Protein AF-0000000087408380 (afdb_homodimer)

Radius of gyration: 15.08 Å; Cα contacts (8 Å, |Δi|>4): 305; chains: 2; bounding box: 32×42×38 Å

Solvent-accessible surface area (backbone atoms only — not comparable to full-atom values): 7860 Å² total; per-residue (Å²): 123,46,46,67,67,53,33,48,53,54,45,35,63,76,35,58,90,39,37,51,60,46,80,48,95,87,23,39,38,33,38,26,42,74,48,40,46,31,65,56,49,51,52,45,51,51,43,36,41,46,37,56,28,39,66,47,34,39,29,56,37,75,91,74,64,20,35,31,40,33,31,27,56,71,82,131,123,44,46,68,66,52,33,47,54,56,44,35,63,74,36,56,92,40,38,51,62,46,80,48,94,85,22,39,37,35,38,26,43,75,50,42,45,30,68,57,49,49,52,45,52,53,43,35,42,47,37,58,27,38,68,46,34,41,30,54,36,75,90,73,64,20,36,32,41,31,31,26,55,71,83,130

Foldseek 3Di:
DDAQVRLLVVLCVLQVVFWHWDDDPRWIKIWGAPDDDPVSVVVSQVSRVVNQWHWDDWDADVVVRTTMTIIHHDDD/DDAQVRLLVVLCVLQVVFWHWDDDPRWIKIWGAPDDDPVSVVVSQVSRVVNQWHWDDWDADVVVRTTMTIIHHDDD

Structure (mmCIF, N/CA/C/O backbone):
data_AF-0000000087408380-model_v1
#
loop_
_entity.id
_entity.type
_entity.pdbx_description
1 polymer 'Uncharacterized protein'
#
loop_
_atom_site.group_PDB
_atom_site.id
_atom_site.type_symbol
_atom_site.label_atom_id
_atom_site.label_alt_id
_atom_site.label_comp_id
_atom_site.label_asym_id
_atom_site.label_entity_id
_atom_site.label_seq_id
_atom_site.pdbx_PDB_ins_code
_atom_site.Cartn_x
_atom_site.Cartn_y
_atom_site.Cartn_z
_atom_site.occupancy
_atom_site.B_iso_or_equiv
_atom_site.auth_seq_id
_atom_site.auth_comp_id
_atom_site.auth_asym_id
_atom_site.auth_atom_id
_atom_site.pdbx_PDB_model_num
ATOM 1 N N . MET A 1 1 ? 14.219 -18.453 -3.885 1 80.75 1 MET A N 1
ATOM 2 C CA . MET A 1 1 ? 13.18 -17.625 -4.484 1 80.75 1 MET A CA 1
ATOM 3 C C . MET A 1 1 ? 11.82 -18.297 -4.367 1 80.75 1 MET A C 1
ATOM 5 O O . MET A 1 1 ? 11.695 -19.516 -4.539 1 80.75 1 MET A O 1
ATOM 9 N N . TYR A 1 2 ? 10.836 -17.5 -3.74 1 87.19 2 TYR A N 1
ATOM 10 C CA . TYR A 1 2 ? 9.508 -18.078 -3.572 1 87.19 2 TYR A CA 1
ATOM 11 C C . TYR A 1 2 ? 8.844 -18.344 -4.922 1 87.19 2 TYR A C 1
ATOM 13 O O . TYR A 1 2 ? 9.016 -17.547 -5.859 1 87.19 2 TYR A O 1
ATOM 21 N N . SER A 1 3 ? 8.234 -19.453 -4.949 1 93.81 3 SER A N 1
ATOM 22 C CA . SER A 1 3 ? 7.352 -19.641 -6.094 1 93.81 3 SER A CA 1
ATOM 23 C C . SER A 1 3 ? 6.109 -18.766 -5.988 1 93.81 3 SER A C 1
ATOM 25 O O . SER A 1 3 ? 5.805 -18.234 -4.914 1 93.81 3 SER A O 1
ATOM 27 N N . ILE A 1 4 ? 5.41 -18.641 -7.055 1 93.56 4 ILE A N 1
ATOM 28 C CA . ILE A 1 4 ? 4.18 -17.859 -7.051 1 93.56 4 ILE A CA 1
ATOM 29 C C . ILE A 1 4 ? 3.18 -18.484 -6.074 1 93.56 4 ILE A C 1
ATOM 31 O O . ILE A 1 4 ? 2.418 -17.766 -5.422 1 93.56 4 ILE A O 1
ATOM 35 N N . ARG A 1 5 ? 3.188 -19.812 -6.023 1 94.06 5 ARG A N 1
ATOM 36 C CA . ARG A 1 5 ? 2.295 -20.5 -5.094 1 94.06 5 ARG A CA 1
ATOM 37 C C . ARG A 1 5 ? 2.678 -20.2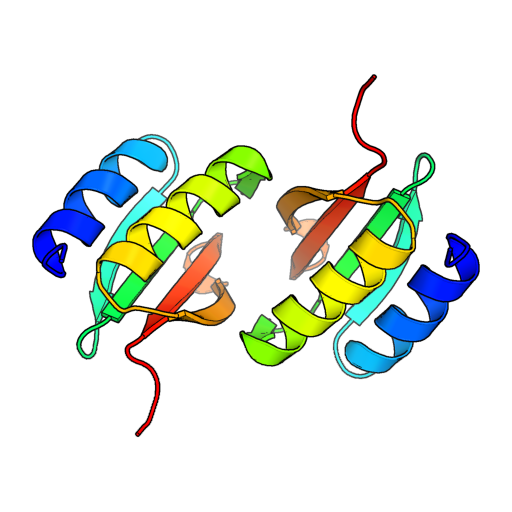03 -3.646 1 94.06 5 ARG A C 1
ATOM 39 O O . ARG A 1 5 ? 1.807 -20.031 -2.793 1 94.06 5 ARG A O 1
ATOM 46 N N . ASP A 1 6 ? 3.92 -20.141 -3.326 1 94.81 6 ASP A N 1
ATOM 47 C CA . ASP A 1 6 ? 4.387 -19.766 -1.999 1 94.81 6 ASP A CA 1
ATOM 48 C C . ASP A 1 6 ? 3.92 -18.344 -1.644 1 94.81 6 ASP A C 1
ATOM 50 O O . ASP A 1 6 ? 3.443 -18.109 -0.532 1 94.81 6 ASP A O 1
ATOM 54 N N . VAL A 1 7 ? 4.137 -17.516 -2.621 1 96.06 7 VAL A N 1
ATOM 55 C CA . VAL A 1 7 ? 3.738 -16.125 -2.432 1 96.06 7 VAL A CA 1
ATOM 56 C C . VAL A 1 7 ? 2.242 -16.047 -2.141 1 96.06 7 VAL A C 1
ATOM 58 O O . VAL A 1 7 ? 1.82 -15.383 -1.193 1 96.06 7 VAL A O 1
ATOM 61 N N . GLN A 1 8 ? 1.425 -16.703 -2.955 1 95.44 8 GLN A N 1
ATOM 62 C CA . GLN A 1 8 ? -0.021 -16.703 -2.758 1 95.44 8 GLN A CA 1
ATOM 63 C C . GLN A 1 8 ? -0.382 -17.234 -1.37 1 95.44 8 GLN A C 1
ATOM 65 O O . GLN A 1 8 ? -1.223 -16.656 -0.681 1 95.44 8 GLN A O 1
ATOM 70 N N . ASP A 1 9 ? 0.27 -18.297 -0.93 1 95.44 9 ASP A N 1
ATOM 71 C CA . ASP A 1 9 ? -0.043 -18.906 0.354 1 95.44 9 ASP A CA 1
ATOM 72 C C . ASP A 1 9 ? 0.282 -17.969 1.512 1 95.44 9 ASP A C 1
ATOM 74 O O . ASP A 1 9 ? -0.522 -17.812 2.432 1 95.44 9 ASP A O 1
ATOM 78 N N . ILE A 1 10 ? 1.372 -17.375 1.5 1 96.44 10 ILE A N 1
ATOM 79 C CA . ILE A 1 10 ? 1.81 -16.5 2.58 1 96.44 10 ILE A CA 1
ATOM 80 C C . ILE A 1 10 ? 0.9 -15.266 2.648 1 96.44 10 ILE A C 1
ATOM 82 O O . ILE A 1 10 ? 0.46 -14.875 3.73 1 96.44 10 ILE A O 1
ATOM 86 N N . ILE A 1 11 ? 0.614 -14.703 1.451 1 96.81 11 ILE A N 1
ATOM 87 C CA . ILE A 1 11 ? -0.202 -13.492 1.432 1 96.81 11 ILE A CA 1
ATOM 88 C C . ILE A 1 11 ? -1.633 -13.828 1.845 1 96.81 11 ILE A C 1
ATOM 90 O O . ILE A 1 11 ? -2.293 -13.031 2.52 1 96.81 11 ILE A O 1
ATOM 94 N N . THR A 1 12 ? -2.111 -14.977 1.438 1 95.19 12 THR A N 1
ATOM 95 C CA . THR A 1 12 ? -3.426 -15.422 1.886 1 95.19 12 THR A CA 1
ATOM 96 C C . THR A 1 12 ? -3.502 -15.438 3.41 1 95.19 12 THR A C 1
ATOM 98 O O . THR A 1 12 ? -4.52 -15.055 3.99 1 95.19 12 THR A O 1
ATOM 101 N N . HIS A 1 13 ? -2.426 -15.812 4.035 1 95.31 13 HIS A N 1
ATOM 102 C CA . HIS A 1 13 ? -2.408 -15.836 5.496 1 95.31 13 HIS A CA 1
ATOM 103 C C . HIS A 1 13 ? -2.445 -14.422 6.07 1 95.31 13 HIS A C 1
ATOM 105 O O . HIS A 1 13 ? -3.098 -14.18 7.086 1 95.31 13 HIS A O 1
ATOM 111 N N . ILE A 1 14 ? -1.831 -13.508 5.484 1 93.81 14 ILE A N 1
ATOM 112 C CA . ILE A 1 14 ? -1.756 -12.133 5.957 1 93.81 14 ILE A CA 1
ATOM 113 C C . ILE A 1 14 ? -3.135 -11.477 5.871 1 93.81 14 ILE A C 1
ATOM 115 O O . ILE A 1 14 ? -3.529 -10.727 6.766 1 93.81 1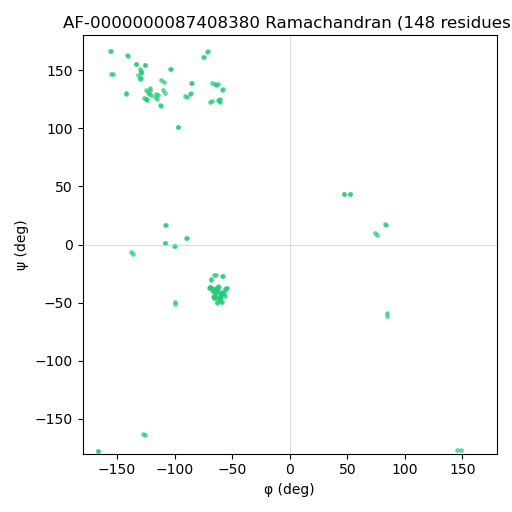4 ILE A O 1
ATOM 119 N N . VAL A 1 15 ? -3.902 -11.797 4.762 1 93.44 15 VAL A N 1
ATOM 120 C CA . VAL A 1 15 ? -5.152 -11.086 4.52 1 93.44 15 VAL A CA 1
ATOM 121 C C . VAL A 1 15 ? -6.336 -12 4.805 1 93.44 15 VAL A C 1
ATOM 123 O O . VAL A 1 15 ? -7.438 -11.781 4.297 1 93.44 15 VAL A O 1
ATOM 126 N N . SER A 1 16 ? -6.199 -13.094 5.492 1 86.94 16 SER A N 1
ATOM 127 C CA . SER A 1 16 ? -7.129 -14.211 5.617 1 86.94 16 SER A CA 1
ATOM 128 C C . SER A 1 16 ? -8.477 -13.758 6.164 1 86.94 16 SER A C 1
ATOM 130 O O . SER A 1 16 ? -9.516 -14.297 5.793 1 86.94 16 SER A O 1
ATOM 132 N N . THR A 1 17 ? -8.586 -12.742 6.898 1 86.5 17 THR A N 1
ATOM 133 C 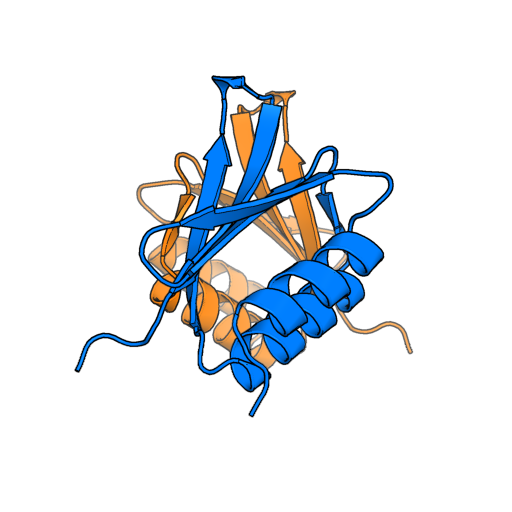CA . THR A 1 17 ? -9.867 -12.352 7.473 1 86.5 17 THR A CA 1
ATOM 134 C C . THR A 1 17 ? -10.492 -11.219 6.668 1 86.5 17 THR A C 1
ATOM 136 O O . THR A 1 17 ? -11.656 -10.867 6.883 1 86.5 17 THR A O 1
ATOM 139 N N . LYS A 1 18 ? -9.805 -10.812 5.684 1 88.06 18 LYS A N 1
ATOM 140 C CA . LYS A 1 18 ? -10.305 -9.57 5.098 1 88.06 18 LYS A CA 1
ATOM 141 C C . LYS A 1 18 ? -10.297 -9.641 3.574 1 88.06 18 LYS A C 1
ATOM 143 O O . LYS A 1 18 ? -10.75 -8.711 2.902 1 88.06 18 LYS A O 1
ATOM 148 N N . GLY A 1 19 ? -9.688 -10.734 3.049 1 89.94 19 GLY A N 1
ATOM 149 C CA . GLY A 1 19 ? -9.57 -10.68 1.601 1 89.94 19 GLY A CA 1
ATOM 150 C C . GLY A 1 19 ? -9.195 -12.016 0.982 1 89.94 19 GLY A C 1
ATOM 151 O O . GLY A 1 19 ? -9.273 -13.055 1.642 1 89.94 19 GLY A O 1
ATOM 152 N N . HIS A 1 20 ? -9.039 -11.977 -0.254 1 92.31 20 HIS A N 1
ATOM 153 C CA . HIS A 1 20 ? -8.609 -13.156 -1.005 1 92.31 20 HIS A CA 1
ATOM 154 C C . HIS A 1 20 ? -7.488 -12.812 -1.979 1 92.31 20 HIS A C 1
ATOM 156 O O . HIS A 1 20 ? -7.285 -11.641 -2.309 1 92.31 20 HIS A O 1
ATOM 162 N N . VAL A 1 21 ? -6.75 -13.844 -2.277 1 95.44 21 VAL A N 1
ATOM 163 C CA . VAL A 1 21 ? -5.613 -13.727 -3.186 1 95.44 21 VAL A CA 1
ATOM 164 C C . VAL A 1 21 ? -5.805 -14.672 -4.375 1 95.44 21 VAL A C 1
ATOM 166 O O . VAL A 1 21 ? -6.262 -15.805 -4.207 1 95.44 21 VAL A O 1
ATOM 169 N N . GLY A 1 22 ? -5.586 -14.188 -5.57 1 93.56 22 GLY A N 1
ATOM 170 C CA . GLY A 1 22 ? -5.617 -15.023 -6.762 1 93.56 22 GLY A CA 1
ATOM 171 C C . GLY A 1 22 ? -4.383 -14.867 -7.633 1 93.56 22 GLY A C 1
ATOM 172 O O . GLY A 1 22 ? -3.723 -13.828 -7.598 1 93.56 22 GLY A O 1
ATOM 173 N N . VAL A 1 23 ? -3.994 -15.898 -8.328 1 93.31 23 VAL A N 1
ATOM 174 C CA . VAL A 1 23 ? -2.922 -15.828 -9.312 1 93.31 23 VAL A CA 1
ATOM 175 C C . VAL A 1 23 ? -3.484 -15.375 -10.664 1 93.31 23 VAL A C 1
ATOM 177 O O . VAL A 1 23 ? -4.52 -15.875 -11.109 1 93.31 23 VAL A O 1
ATOM 180 N N . ARG A 1 24 ? -2.793 -14.352 -11.227 1 87.25 24 ARG A N 1
ATOM 181 C CA . ARG A 1 24 ? -3.215 -13.82 -12.516 1 87.25 24 ARG A CA 1
ATOM 182 C C . ARG A 1 24 ? -2.01 -13.445 -13.375 1 87.25 24 ARG A C 1
ATOM 184 O O . ARG A 1 24 ? -1.168 -12.648 -12.953 1 87.25 24 ARG A O 1
ATOM 191 N N . ASP A 1 25 ? -1.994 -13.922 -14.625 1 87.38 25 ASP A N 1
ATOM 192 C CA . ASP A 1 25 ? -0.987 -13.562 -15.617 1 87.38 25 ASP A CA 1
ATOM 193 C C . ASP A 1 25 ? 0.42 -13.656 -15.031 1 87.38 25 ASP A C 1
ATOM 195 O O . ASP A 1 25 ? 1.226 -12.734 -15.188 1 87.38 25 ASP A O 1
ATOM 199 N N . GLY A 1 26 ? 0.74 -14.75 -14.242 1 86.69 26 GLY A N 1
ATOM 200 C CA . GLY A 1 26 ? 2.066 -14.945 -13.68 1 86.69 26 GLY A CA 1
ATOM 201 C C . GLY A 1 26 ? 2.361 -14.023 -12.516 1 86.69 26 GLY A C 1
ATOM 202 O O . GLY A 1 26 ? 3.514 -13.898 -12.094 1 86.69 26 GLY A O 1
ATOM 203 N N . GLY A 1 27 ? 1.362 -13.344 -12.055 1 94.44 27 GLY A N 1
ATOM 204 C CA . GLY A 1 27 ? 1.437 -12.508 -10.867 1 94.44 27 GLY A CA 1
ATOM 205 C C . GLY A 1 27 ? 0.356 -12.82 -9.852 1 94.44 27 GLY A C 1
ATOM 206 O O . GLY A 1 27 ? -0.13 -13.953 -9.781 1 94.44 27 GLY A O 1
ATOM 207 N N . ILE A 1 28 ? 0.17 -11.875 -8.945 1 96.38 28 ILE A N 1
ATOM 208 C CA . ILE A 1 28 ? -0.881 -12.07 -7.953 1 96.38 28 ILE A CA 1
ATOM 209 C C . ILE A 1 28 ? -1.738 -10.812 -7.855 1 96.38 28 ILE A C 1
ATOM 211 O O . ILE A 1 28 ? -1.254 -9.703 -8.094 1 96.38 28 ILE A O 1
ATOM 215 N N . GLU A 1 29 ? -2.977 -11.086 -7.613 1 95.88 29 GLU A N 1
ATOM 216 C CA . GLU A 1 29 ? -3.912 -10.008 -7.309 1 95.88 29 GLU A CA 1
ATOM 217 C C . GLU A 1 29 ? -4.621 -10.25 -5.98 1 95.88 29 GLU A C 1
ATOM 219 O O . GLU A 1 29 ? -5.07 -11.367 -5.707 1 95.88 29 GLU A O 1
ATOM 224 N N . ILE A 1 30 ? -4.672 -9.219 -5.148 1 95.88 30 ILE A N 1
ATOM 225 C CA . ILE A 1 30 ? -5.234 -9.297 -3.803 1 95.88 30 ILE A CA 1
ATOM 226 C C . ILE A 1 30 ? -6.457 -8.383 -3.701 1 95.88 30 ILE A C 1
ATOM 228 O O . ILE A 1 30 ? -6.418 -7.23 -4.129 1 95.88 30 ILE A O 1
ATOM 232 N N . HIS A 1 31 ? -7.516 -8.883 -3.236 1 93.94 31 HIS A N 1
ATOM 233 C CA . HIS A 1 31 ? -8.703 -8.102 -2.912 1 93.94 31 HIS A CA 1
ATOM 234 C C . HIS A 1 31 ? -8.953 -8.078 -1.408 1 93.94 31 HIS A C 1
ATOM 236 O O . HIS A 1 31 ? -9.062 -9.133 -0.774 1 93.94 31 HIS A O 1
ATOM 242 N N . ILE A 1 32 ? -8.945 -6.848 -0.912 1 94.12 32 ILE A N 1
ATOM 243 C CA . ILE A 1 32 ? -9.047 -6.672 0.532 1 94.12 32 ILE A CA 1
ATOM 244 C C . ILE A 1 32 ? -10.258 -5.801 0.861 1 94.12 32 ILE A C 1
ATOM 246 O O . ILE A 1 32 ? -10.406 -4.707 0.315 1 94.12 32 ILE A O 1
ATOM 250 N N . HIS A 1 33 ? -11.078 -6.344 1.805 1 88.38 33 HIS A N 1
ATOM 251 C CA . HIS A 1 33 ? -12.164 -5.523 2.328 1 88.38 33 HIS A CA 1
ATOM 252 C C . HIS A 1 33 ? -11.688 -4.648 3.48 1 88.38 33 HIS A C 1
ATOM 254 O O . HIS A 1 33 ? -10.898 -5.09 4.316 1 88.38 33 HIS A O 1
ATOM 260 N N . GLY A 1 34 ? -12.133 -3.359 3.539 1 82.5 34 GLY A N 1
ATOM 261 C CA . GLY A 1 34 ? -11.789 -2.443 4.613 1 82.5 34 GLY A CA 1
ATOM 262 C C . GLY A 1 34 ? -10.461 -1.74 4.395 1 82.5 34 GLY A C 1
ATOM 263 O O . GLY A 1 34 ? -10.398 -0.509 4.391 1 82.5 34 GLY A O 1
ATOM 264 N N . GLY A 1 35 ? -9.305 -2.477 4.25 1 91.19 35 GLY A N 1
ATOM 265 C CA . GLY A 1 35 ? -8.008 -1.853 4.043 1 91.19 35 GLY A CA 1
ATOM 266 C C . GLY A 1 35 ? -6.871 -2.609 4.703 1 91.19 35 GLY A C 1
ATOM 267 O O . GLY A 1 35 ? -7.055 -3.736 5.168 1 91.19 35 GLY A O 1
ATOM 268 N N . LEU A 1 36 ? -5.695 -2.035 4.582 1 94.06 36 LEU A N 1
ATOM 269 C CA . LEU A 1 36 ? -4.465 -2.594 5.133 1 94.06 36 LEU A CA 1
ATOM 270 C C . LEU A 1 36 ? -3.717 -1.554 5.961 1 94.06 36 LEU A C 1
ATOM 272 O O . LEU A 1 36 ? -3.684 -0.375 5.602 1 94.06 36 LEU A O 1
ATOM 276 N N . SER A 1 37 ? -3.119 -2.088 7.047 1 94.38 37 SER A N 1
ATOM 277 C CA . SER A 1 37 ? -2.15 -1.241 7.734 1 94.38 37 SER A CA 1
ATOM 278 C C . SER A 1 37 ? -0.85 -1.134 6.945 1 94.38 37 SER A C 1
ATOM 280 O O . SER A 1 37 ? -0.578 -1.961 6.074 1 94.38 37 SER A O 1
ATOM 282 N N . GLY A 1 38 ? -0.07 -0.114 7.277 1 94.81 38 GLY A N 1
ATOM 283 C CA . GLY A 1 38 ? 1.237 0.014 6.652 1 94.81 38 GLY A CA 1
ATOM 284 C C . GLY A 1 38 ? 2.109 -1.213 6.84 1 94.81 38 GLY A C 1
ATOM 285 O O . GLY A 1 38 ? 2.82 -1.62 5.918 1 94.81 38 GLY A O 1
ATOM 286 N N . GLN A 1 39 ? 2.031 -1.784 8 1 94.25 39 GLN A N 1
ATOM 287 C CA . GLN A 1 39 ? 2.832 -2.969 8.289 1 94.25 39 GLN A CA 1
ATOM 288 C C . GLN A 1 39 ? 2.383 -4.156 7.445 1 94.25 39 GLN A C 1
ATOM 290 O O . GLN A 1 39 ? 3.213 -4.883 6.895 1 94.25 39 GLN A O 1
ATOM 295 N N . GLU A 1 40 ? 1.13 -4.332 7.387 1 94.81 40 GLU A N 1
ATOM 296 C CA . GLU A 1 40 ? 0.614 -5.418 6.559 1 94.81 40 GLU A CA 1
ATOM 297 C C . GLU A 1 40 ? 1.028 -5.246 5.102 1 94.81 40 GLU A C 1
ATOM 299 O O . GLU A 1 40 ? 1.437 -6.211 4.449 1 94.81 40 GLU A O 1
ATOM 304 N N . PHE A 1 41 ? 0.95 -4.062 4.605 1 96.38 41 PHE A N 1
ATOM 305 C CA . PHE A 1 41 ? 1.31 -3.783 3.223 1 96.38 41 PHE A CA 1
ATOM 306 C C . PHE A 1 41 ? 2.783 -4.082 2.975 1 96.38 41 PHE A C 1
ATOM 308 O O . PHE A 1 41 ? 3.141 -4.652 1.942 1 96.38 41 PHE A O 1
ATOM 315 N N . ARG A 1 42 ? 3.607 -3.752 3.881 1 96.38 42 ARG A N 1
ATOM 316 C CA . ARG A 1 42 ? 5.039 -3.99 3.734 1 96.38 42 ARG A CA 1
ATOM 317 C C . ARG A 1 42 ? 5.348 -5.484 3.721 1 96.38 42 ARG A C 1
ATOM 319 O O . ARG A 1 42 ? 6.199 -5.941 2.953 1 96.38 42 ARG A O 1
ATOM 326 N N . GLU A 1 43 ? 4.668 -6.18 4.551 1 96.56 43 GLU A N 1
ATOM 327 C CA . GLU A 1 43 ? 4.867 -7.625 4.57 1 96.56 43 GLU A CA 1
ATOM 328 C C . GLU A 1 43 ? 4.441 -8.258 3.25 1 96.56 43 GLU A C 1
ATOM 330 O O . GLU A 1 43 ? 5.125 -9.148 2.732 1 96.56 43 GLU A O 1
ATOM 335 N N . ILE A 1 44 ? 3.311 -7.746 2.781 1 97.25 44 ILE A N 1
ATOM 336 C CA . ILE A 1 44 ? 2.803 -8.25 1.512 1 97.25 44 ILE A CA 1
ATOM 337 C C . ILE A 1 44 ? 3.797 -7.938 0.396 1 97.25 44 ILE A C 1
ATOM 339 O O . ILE A 1 44 ? 4.145 -8.812 -0.4 1 97.25 44 ILE A O 1
ATOM 343 N N . GLU A 1 45 ? 4.211 -6.719 0.331 1 97.06 45 GLU A N 1
ATOM 344 C CA . GLU A 1 45 ? 5.145 -6.301 -0.714 1 97.06 45 GLU A CA 1
ATOM 345 C C . GLU A 1 45 ? 6.445 -7.094 -0.642 1 97.06 45 GLU A C 1
ATOM 347 O O . GLU A 1 45 ? 6.984 -7.508 -1.671 1 97.06 45 GLU A O 1
ATOM 352 N N . ASN A 1 46 ? 6.93 -7.289 0.533 1 96.88 46 ASN A N 1
ATOM 353 C CA . ASN A 1 46 ? 8.148 -8.062 0.724 1 96.88 46 ASN A CA 1
ATOM 354 C C . ASN A 1 46 ? 7.988 -9.5 0.248 1 96.88 46 ASN A C 1
ATOM 356 O O . ASN A 1 46 ? 8.898 -10.07 -0.353 1 96.88 46 ASN A O 1
ATOM 360 N N . THR A 1 47 ? 6.895 -10.047 0.64 1 97.5 47 THR A N 1
ATOM 361 C CA . THR A 1 47 ? 6.625 -11.414 0.213 1 97.5 47 THR A CA 1
ATOM 362 C C . THR A 1 47 ? 6.566 -11.5 -1.31 1 97.5 47 THR A C 1
ATOM 364 O O . THR A 1 47 ? 7.137 -12.422 -1.904 1 97.5 47 THR A O 1
ATOM 367 N N . ALA A 1 48 ? 5.84 -10.539 -1.971 1 97.38 48 ALA A N 1
ATOM 368 C CA . ALA A 1 48 ? 5.762 -10.508 -3.43 1 97.38 48 ALA A CA 1
ATOM 369 C C . ALA A 1 48 ? 7.148 -10.391 -4.051 1 97.38 48 ALA A C 1
ATOM 371 O O . ALA A 1 48 ? 7.461 -11.078 -5.027 1 97.38 48 ALA A O 1
ATOM 372 N N . TRP A 1 49 ? 7.957 -9.578 -3.475 1 96.25 49 TRP A N 1
ATOM 373 C CA . TRP A 1 49 ? 9.305 -9.336 -3.98 1 96.25 49 TRP A CA 1
ATOM 374 C C . TRP A 1 49 ? 10.148 -10.609 -3.908 1 96.25 49 TRP A C 1
ATOM 376 O O . TRP A 1 49 ? 10.953 -10.883 -4.805 1 96.25 49 TRP A O 1
ATOM 386 N N . LYS A 1 50 ? 9.977 -11.352 -2.924 1 96.69 50 LYS A N 1
ATOM 387 C CA . LYS A 1 50 ? 10.703 -12.609 -2.77 1 96.69 50 LYS A CA 1
ATOM 388 C C . LYS A 1 50 ? 10.312 -13.602 -3.859 1 96.69 50 LYS A C 1
ATOM 390 O O . LYS A 1 50 ? 11.062 -14.547 -4.141 1 96.69 50 LYS A O 1
ATOM 395 N N . GLY A 1 51 ? 9.109 -13.422 -4.344 1 95.81 51 GLY A N 1
ATOM 396 C CA . GLY A 1 51 ? 8.688 -14.258 -5.461 1 95.81 51 GLY A CA 1
ATOM 397 C C . GLY A 1 51 ? 9.031 -13.656 -6.809 1 95.81 51 GLY A C 1
ATOM 398 O O . GLY A 1 51 ? 8.617 -14.172 -7.848 1 95.81 51 GLY A O 1
ATOM 399 N N . GLY A 1 52 ? 9.766 -12.523 -6.797 1 95.12 52 GLY A N 1
ATOM 400 C CA . GLY A 1 52 ? 10.18 -11.867 -8.023 1 95.12 52 GLY A CA 1
ATOM 401 C C . GLY A 1 52 ? 9.109 -10.961 -8.609 1 95.12 52 GLY A C 1
ATOM 402 O O . GLY A 1 52 ? 9.125 -10.656 -9.805 1 95.12 52 GLY A O 1
ATOM 403 N N . LEU A 1 53 ? 8.133 -10.594 -7.812 1 96.69 53 LEU A N 1
ATOM 404 C CA . LEU A 1 53 ? 7.043 -9.742 -8.281 1 96.69 53 LEU A CA 1
ATOM 405 C C . LEU A 1 53 ? 7.211 -8.312 -7.773 1 96.69 53 LEU A C 1
ATOM 407 O O . LEU A 1 53 ? 7.805 -8.094 -6.715 1 96.69 53 LEU A O 1
ATOM 411 N N . VAL A 1 54 ? 6.668 -7.379 -8.609 1 96.69 54 VAL A N 1
ATOM 412 C CA . VAL A 1 54 ? 6.688 -5.973 -8.227 1 96.69 54 VAL A CA 1
ATOM 413 C C . VAL A 1 54 ? 5.273 -5.398 -8.281 1 96.69 54 VAL A C 1
ATOM 415 O O . VAL A 1 54 ? 4.422 -5.914 -9.008 1 96.69 54 VAL A O 1
ATOM 418 N N . LEU A 1 55 ? 5.07 -4.395 -7.512 1 97.12 55 LEU A N 1
ATOM 419 C CA . LEU A 1 55 ? 3.771 -3.732 -7.508 1 97.12 55 LEU A CA 1
ATOM 420 C C . LEU A 1 55 ? 3.447 -3.162 -8.883 1 97.12 55 LEU A C 1
ATOM 422 O O . LEU A 1 55 ? 4.227 -2.383 -9.438 1 97.12 55 LEU A O 1
ATOM 426 N N . ASP A 1 56 ? 2.34 -3.576 -9.43 1 96.56 56 ASP A N 1
ATOM 427 C CA . ASP A 1 56 ? 1.894 -3.102 -10.734 1 96.56 56 ASP A CA 1
ATOM 428 C C . ASP A 1 56 ? 0.836 -2.008 -10.594 1 96.56 56 ASP A C 1
ATOM 430 O O . ASP A 1 56 ? 0.947 -0.945 -11.203 1 96.56 56 ASP A O 1
ATOM 434 N N . ARG A 1 57 ? -0.128 -2.379 -9.758 1 95.12 57 ARG A N 1
ATOM 435 C CA . ARG A 1 57 ? -1.239 -1.44 -9.633 1 95.12 57 ARG A CA 1
ATOM 436 C C . ARG A 1 57 ? -1.939 -1.6 -8.289 1 95.12 57 ARG A C 1
ATOM 438 O O . ARG A 1 57 ? -2.029 -2.709 -7.754 1 95.12 57 ARG A O 1
ATOM 445 N N . ILE A 1 58 ? -2.439 -0.514 -7.766 1 95.31 58 ILE A N 1
ATOM 446 C CA . ILE A 1 58 ? -3.369 -0.463 -6.641 1 95.31 58 ILE A CA 1
ATOM 447 C C . ILE A 1 58 ? -4.621 0.311 -7.043 1 95.31 58 ILE A C 1
ATOM 449 O O . I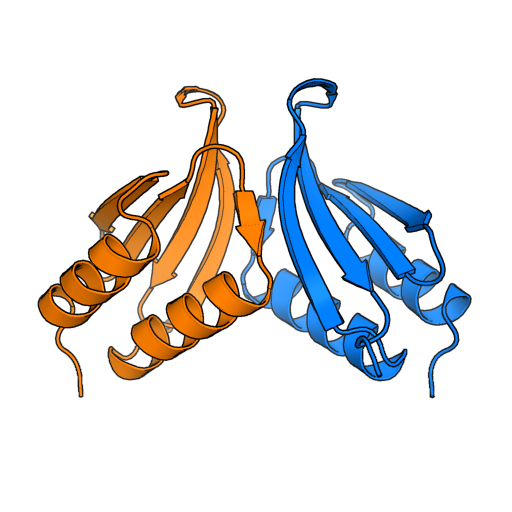LE A 1 58 ? -4.531 1.423 -7.566 1 95.31 58 ILE A O 1
ATOM 453 N N . TYR A 1 59 ? -5.754 -0.337 -6.867 1 89.44 59 TYR A N 1
ATOM 454 C CA . TYR A 1 59 ? -6.961 0.354 -7.312 1 89.44 59 TYR A CA 1
ATOM 455 C C . TYR A 1 59 ? -8.188 -0.145 -6.555 1 89.44 59 TYR A C 1
ATOM 457 O O . TYR A 1 59 ? -8.094 -1.1 -5.777 1 89.44 59 TYR A O 1
ATOM 465 N N . TYR A 1 60 ? -9.242 0.579 -6.676 1 83.75 60 TYR A N 1
ATOM 466 C CA . TYR A 1 60 ? -10.523 0.154 -6.129 1 83.75 60 TYR A CA 1
ATOM 467 C C . TYR A 1 60 ? -11.32 -0.641 -7.156 1 83.75 60 TYR A C 1
ATOM 469 O O . TYR A 1 60 ? -11.484 -0.201 -8.297 1 83.75 60 TYR A O 1
ATOM 477 N N . HIS A 1 61 ? -11.68 -1.792 -6.59 1 81.5 61 HIS A N 1
ATOM 478 C CA . H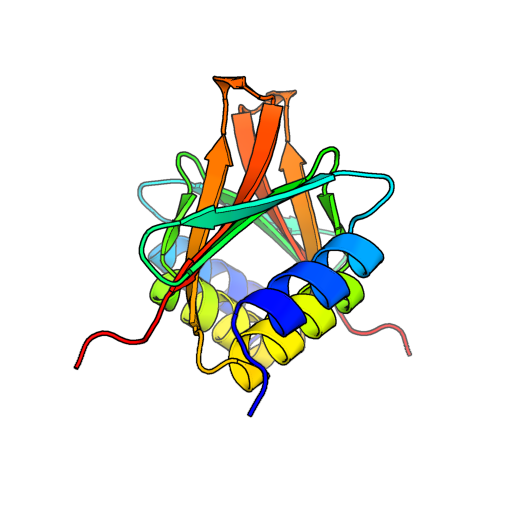IS A 1 61 ? -12.57 -2.611 -7.41 1 81.5 61 HIS A CA 1
ATOM 479 C C . HIS A 1 61 ? -14.023 -2.404 -7.02 1 81.5 61 HIS A C 1
ATOM 481 O O . HIS A 1 61 ? -14.516 -3.029 -6.074 1 81.5 61 HIS A O 1
ATOM 487 N N . ARG A 1 62 ? -14.805 -1.624 -7.754 1 78.25 62 ARG A N 1
ATOM 488 C CA . ARG A 1 62 ? -16.141 -1.135 -7.402 1 78.25 62 ARG A CA 1
ATOM 489 C C . ARG A 1 62 ? -17.125 -2.289 -7.25 1 78.25 62 ARG A C 1
ATOM 491 O O . ARG A 1 62 ? -17.922 -2.303 -6.316 1 78.25 62 ARG A O 1
ATOM 498 N N . ASN A 1 63 ? -16.922 -3.203 -8.094 1 80 63 ASN A N 1
ATOM 499 C CA . ASN A 1 63 ? -17.906 -4.281 -8.109 1 80 63 ASN A CA 1
ATOM 500 C C . ASN A 1 63 ? -17.828 -5.129 -6.844 1 80 63 ASN A C 1
ATOM 502 O O . ASN A 1 63 ? -18.844 -5.633 -6.367 1 80 63 ASN A O 1
ATOM 506 N N . SER A 1 64 ? -16.641 -5.238 -6.234 1 78 64 SER A N 1
ATOM 507 C CA . SER A 1 64 ? -16.484 -6.074 -5.051 1 78 64 SER A CA 1
ATOM 508 C C . SER A 1 64 ? -16.297 -5.227 -3.795 1 78 64 SER A C 1
ATOM 510 O O . SER A 1 64 ? -16.094 -5.762 -2.703 1 78 64 SER A O 1
ATOM 512 N N . ASP A 1 65 ? -16.328 -3.943 -3.971 1 81.62 65 ASP A N 1
ATOM 513 C CA . ASP A 1 65 ? -16.109 -3.037 -2.846 1 81.62 65 ASP A CA 1
ATOM 514 C C . ASP A 1 65 ? -14.828 -3.383 -2.1 1 81.62 65 ASP A C 1
ATOM 516 O O . ASP A 1 65 ? -14.844 -3.553 -0.878 1 81.62 65 ASP A O 1
ATOM 520 N N . SER A 1 66 ? -13.781 -3.654 -2.91 1 87.38 66 SER A N 1
ATOM 521 C CA . SER A 1 66 ? -12.531 -4.086 -2.297 1 87.38 66 SER A CA 1
ATOM 522 C C . SER A 1 66 ? -11.352 -3.258 -2.807 1 87.38 66 SER A C 1
ATOM 524 O O . SER A 1 66 ? -11.398 -2.721 -3.916 1 87.38 66 SER A O 1
ATOM 526 N N . LEU A 1 67 ? -10.367 -3.1 -1.871 1 91.69 67 LEU A N 1
ATOM 527 C CA . LEU A 1 67 ? -9.031 -2.68 -2.293 1 91.69 67 LEU A CA 1
ATOM 528 C C . LEU A 1 67 ? -8.344 -3.783 -3.09 1 91.69 67 LEU A C 1
ATOM 530 O O . LEU A 1 67 ? -8.273 -4.93 -2.641 1 91.69 67 LEU A O 1
ATOM 534 N N . ALA A 1 68 ? -7.973 -3.371 -4.34 1 93.75 68 ALA A N 1
ATOM 535 C CA . ALA A 1 68 ? -7.266 -4.336 -5.18 1 93.75 68 ALA A CA 1
ATOM 536 C C . ALA A 1 68 ? -5.797 -3.957 -5.332 1 93.75 68 ALA A C 1
ATOM 538 O O . ALA A 1 68 ? -5.469 -2.791 -5.562 1 93.75 68 ALA A O 1
ATOM 539 N N . ILE A 1 69 ? -4.902 -4.945 -5.09 1 96.44 69 ILE A N 1
ATOM 540 C CA . ILE A 1 69 ? -3.463 -4.789 -5.27 1 96.44 69 ILE A CA 1
ATOM 541 C C . ILE A 1 69 ? -2.947 -5.863 -6.227 1 96.44 69 ILE A C 1
ATOM 543 O O . ILE A 1 69 ? -3.143 -7.059 -5.992 1 96.44 69 ILE A O 1
ATOM 547 N N . ARG A 1 70 ? -2.256 -5.387 -7.348 1 96.56 70 ARG A N 1
ATOM 548 C CA . ARG A 1 70 ? -1.734 -6.32 -8.344 1 96.56 70 ARG A CA 1
ATOM 549 C C . ARG A 1 70 ? -0.21 -6.281 -8.383 1 96.56 70 ARG A C 1
ATOM 551 O O . ARG A 1 70 ? 0.389 -5.207 -8.398 1 96.56 70 ARG A O 1
ATOM 558 N N . PHE A 1 71 ? 0.378 -7.457 -8.219 1 97.62 71 PHE A N 1
ATOM 559 C CA . PHE A 1 71 ? 1.811 -7.641 -8.414 1 97.62 71 PHE A CA 1
ATOM 560 C C . PHE A 1 71 ? 2.086 -8.461 -9.672 1 97.62 71 PHE A C 1
ATOM 562 O O . PHE A 1 71 ? 1.377 -9.43 -9.953 1 97.62 71 PHE A O 1
ATOM 569 N N . ARG A 1 72 ? 3.127 -8.047 -10.406 1 96.56 72 ARG A N 1
ATOM 570 C CA . ARG A 1 72 ? 3.496 -8.766 -11.625 1 96.56 72 ARG A CA 1
ATOM 571 C C . ARG A 1 72 ? 5.012 -8.867 -11.766 1 96.56 72 ARG A C 1
ATOM 573 O O . ARG A 1 72 ? 5.75 -8.188 -11.055 1 96.56 72 ARG A O 1
ATOM 580 N N . LYS A 1 73 ? 5.34 -9.789 -12.609 1 94.81 73 LYS A N 1
ATOM 581 C CA . LYS A 1 73 ? 6.758 -9.82 -12.969 1 94.81 73 LYS A CA 1
ATOM 582 C C . LYS A 1 73 ? 7.172 -8.523 -13.664 1 94.81 73 LYS A C 1
ATOM 584 O O . LYS A 1 73 ? 6.422 -7.988 -14.484 1 94.81 73 LYS A O 1
ATOM 589 N N . PRO A 1 74 ? 8.422 -8.016 -13.258 1 90 74 PRO A N 1
ATOM 590 C CA . PRO A 1 74 ? 8.867 -6.805 -13.953 1 90 74 PRO A CA 1
ATOM 591 C C . PRO A 1 74 ? 8.977 -7 -15.461 1 90 74 PRO A C 1
ATOM 593 O O . PRO A 1 74 ? 9.305 -8.094 -15.93 1 90 74 PRO A O 1
ATOM 596 N N . ARG A 1 75 ? 8.445 -6.09 -16.203 1 79 75 ARG A N 1
ATOM 597 C CA . ARG A 1 75 ? 8.609 -6.18 -17.641 1 79 75 ARG A CA 1
ATOM 598 C C . ARG A 1 75 ? 10.086 -6.125 -18.031 1 79 75 ARG A C 1
ATOM 600 O O . ARG A 1 75 ? 10.867 -5.406 -17.406 1 79 75 ARG A O 1
ATOM 607 N N . GLU A 1 76 ? 10.648 -7.113 -18.797 1 61.38 76 GLU A N 1
ATOM 608 C CA . GLU A 1 76 ? 11.992 -7.086 -19.359 1 61.38 76 GLU A CA 1
ATOM 609 C C . GLU A 1 76 ? 12.188 -5.867 -20.25 1 61.38 76 GLU A C 1
ATOM 611 O O . GLU A 1 76 ? 11.234 -5.348 -20.828 1 61.38 76 GLU A O 1
ATOM 616 N N . MET B 1 1 ? 15.109 18.047 4.512 1 80.94 1 MET B N 1
ATOM 617 C CA . MET B 1 1 ? 13.875 17.375 4.895 1 80.94 1 MET B CA 1
ATOM 618 C C . MET B 1 1 ? 12.656 18.172 4.453 1 80.94 1 MET B C 1
ATOM 620 O O . MET B 1 1 ? 12.641 19.406 4.578 1 80.94 1 MET B O 1
ATOM 624 N N . TYR B 1 2 ? 11.773 17.484 3.633 1 87.25 2 TYR B N 1
ATOM 625 C CA . TYR B 1 2 ? 10.602 18.203 3.146 1 87.25 2 TYR B CA 1
ATOM 626 C C . TYR B 1 2 ? 9.656 18.531 4.293 1 87.25 2 TYR B C 1
ATOM 628 O O . TYR B 1 2 ? 9.492 17.75 5.227 1 87.25 2 TYR B O 1
ATOM 636 N N . SER B 1 3 ? 9.164 19.719 4.195 1 93.88 3 SER B N 1
ATOM 637 C CA . SER B 1 3 ? 8.047 20.016 5.082 1 93.88 3 SER B CA 1
ATOM 638 C C . SER B 1 3 ? 6.789 19.266 4.656 1 93.88 3 SER B C 1
ATOM 640 O O . SER B 1 3 ? 6.711 18.766 3.535 1 93.88 3 SER B O 1
ATOM 642 N N . ILE B 1 4 ? 5.824 19.25 5.531 1 93.62 4 ILE B N 1
ATOM 643 C CA . ILE B 1 4 ? 4.559 18.594 5.203 1 93.62 4 ILE B CA 1
ATOM 644 C C . ILE B 1 4 ? 3.91 19.297 4.016 1 93.62 4 ILE B C 1
ATOM 646 O O . ILE B 1 4 ? 3.27 18.656 3.18 1 93.62 4 ILE B O 1
ATOM 650 N N . ARG B 1 5 ? 4.074 20.625 3.957 1 93.94 5 ARG B N 1
ATOM 651 C CA . ARG B 1 5 ? 3.525 21.391 2.844 1 93.94 5 ARG B CA 1
ATOM 652 C C . ARG B 1 5 ? 4.223 21.031 1.535 1 93.94 5 ARG B C 1
ATOM 654 O O . ARG B 1 5 ? 3.58 20.938 0.488 1 93.94 5 ARG B O 1
ATOM 661 N N . ASP B 1 6 ? 5.5 20.828 1.563 1 94.88 6 ASP B N 1
ATOM 662 C CA . ASP B 1 6 ? 6.246 20.375 0.391 1 94.88 6 ASP B CA 1
ATOM 663 C C . ASP B 1 6 ? 5.734 19.016 -0.092 1 94.88 6 ASP B C 1
ATOM 665 O O . ASP B 1 6 ? 5.531 18.828 -1.29 1 94.88 6 ASP B O 1
ATOM 669 N N . VAL B 1 7 ? 5.598 18.188 0.891 1 96.06 7 VAL B N 1
ATOM 670 C CA . VAL B 1 7 ? 5.117 16.844 0.589 1 96.06 7 VAL B CA 1
ATOM 671 C C . VAL B 1 7 ? 3.74 16.938 -0.066 1 96.06 7 VAL B C 1
ATOM 673 O O . VAL B 1 7 ? 3.498 16.297 -1.097 1 96.06 7 VAL B O 1
ATOM 676 N N . GLN B 1 8 ? 2.852 17.672 0.522 1 95.62 8 GLN B N 1
ATOM 677 C CA . GLN B 1 8 ? 1.51 17.844 -0.028 1 95.62 8 GLN B CA 1
ATOM 678 C C . GLN B 1 8 ? 1.561 18.375 -1.454 1 95.62 8 GLN B C 1
ATOM 680 O O . GLN B 1 8 ? 0.86 17.875 -2.338 1 95.62 8 GLN B O 1
ATOM 685 N N . ASP B 1 9 ? 2.396 19.359 -1.725 1 95.5 9 ASP B N 1
ATOM 686 C CA . ASP B 1 9 ? 2.482 19.984 -3.037 1 95.5 9 ASP B CA 1
ATOM 687 C C . ASP B 1 9 ? 2.982 19 -4.09 1 95.5 9 ASP B C 1
ATOM 689 O O . ASP B 1 9 ? 2.42 18.922 -5.184 1 95.5 9 ASP B O 1
ATOM 693 N N . ILE B 1 10 ? 3.986 18.297 -3.785 1 96.38 10 ILE B N 1
ATOM 694 C CA . ILE B 1 10 ? 4.582 17.359 -4.734 1 96.38 10 ILE B CA 1
ATOM 695 C C . ILE B 1 10 ? 3.594 16.234 -5.043 1 96.38 10 ILE B C 1
ATOM 697 O O . ILE B 1 10 ? 3.398 15.883 -6.211 1 96.38 10 ILE B O 1
ATOM 701 N N . ILE B 1 11 ? 2.957 15.734 -3.971 1 96.81 11 ILE B N 1
ATOM 702 C CA . ILE B 1 11 ? 2.037 14.625 -4.172 1 96.81 11 ILE B CA 1
ATOM 703 C C . ILE B 1 11 ? 0.798 15.109 -4.922 1 96.81 11 ILE B C 1
ATOM 705 O O . ILE B 1 11 ? 0.245 14.383 -5.754 1 96.81 11 ILE B O 1
ATOM 709 N N . THR B 1 12 ? 0.355 16.297 -4.637 1 95.31 12 THR B N 1
ATOM 710 C CA . THR B 1 12 ? -0.752 16.875 -5.391 1 95.31 12 THR B CA 1
ATOM 711 C C . THR B 1 12 ? -0.445 16.875 -6.887 1 95.31 12 THR B C 1
ATOM 713 O O . THR B 1 12 ? -1.322 16.594 -7.707 1 95.31 12 THR B O 1
ATOM 716 N N . HIS B 1 13 ? 0.793 17.125 -7.223 1 95.38 13 HIS B N 1
ATOM 717 C CA . HIS B 1 13 ? 1.175 17.125 -8.633 1 95.38 13 HIS B CA 1
ATOM 718 C C . HIS B 1 13 ? 1.131 15.719 -9.219 1 95.38 13 HIS B C 1
ATOM 720 O O . HIS B 1 13 ? 0.718 15.531 -10.367 1 95.38 13 HIS B O 1
ATOM 726 N N . ILE B 1 14 ? 1.492 14.758 -8.5 1 93.81 14 ILE B N 1
ATOM 727 C CA . ILE B 1 14 ? 1.54 13.375 -8.961 1 93.81 14 ILE B CA 1
ATOM 728 C C . ILE B 1 14 ? 0.124 12.867 -9.234 1 93.81 14 ILE B C 1
ATOM 730 O O . ILE B 1 14 ? -0.11 12.156 -10.211 1 93.81 14 ILE B O 1
ATOM 734 N N . VAL B 1 15 ? -0.859 13.297 -8.352 1 93.38 15 VAL B N 1
ATOM 735 C CA . VAL B 1 15 ? -2.195 12.719 -8.438 1 93.38 15 VAL B CA 1
ATOM 736 C C . VAL B 1 15 ? -3.17 13.75 -9 1 93.38 15 VAL B C 1
ATOM 738 O O . VAL B 1 15 ? -4.383 13.648 -8.789 1 93.38 15 VAL B O 1
ATOM 741 N N . SER B 1 16 ? -2.748 14.805 -9.617 1 87.06 16 SER B N 1
ATOM 742 C CA . SER B 1 16 ? -3.49 16.016 -9.945 1 87.06 16 SER B CA 1
ATOM 743 C C . SER B 1 16 ? -4.699 15.703 -10.82 1 87.06 16 SER B C 1
ATOM 745 O O . SER B 1 16 ? -5.738 16.359 -10.711 1 87.06 16 SER B O 1
ATOM 747 N N . THR B 1 17 ? -4.715 14.695 -11.578 1 86.31 17 THR B N 1
ATOM 748 C CA . THR B 1 17 ? -5.848 14.438 -12.461 1 86.31 17 THR B CA 1
ATOM 749 C C . THR B 1 17 ? -6.777 13.391 -11.859 1 86.31 17 THR B C 1
ATOM 751 O O . THR B 1 17 ? -7.875 13.156 -12.367 1 86.31 17 THR B O 1
ATOM 754 N N . LYS B 1 18 ? -6.422 12.914 -10.742 1 88.25 18 LYS B N 1
ATOM 755 C CA . LYS B 1 18 ? -7.184 11.742 -10.328 1 88.25 18 LYS B CA 1
ATOM 756 C C . LYS B 1 18 ? -7.539 11.812 -8.844 1 88.25 18 LYS B C 1
ATOM 758 O O . LYS B 1 18 ? -8.25 10.953 -8.328 1 88.25 18 LYS B O 1
ATOM 763 N N . GLY B 1 19 ? -6.977 12.844 -8.156 1 90 19 GLY B N 1
ATOM 764 C CA . GLY B 1 19 ? -7.227 12.797 -6.727 1 90 19 GLY B CA 1
ATOM 765 C C . GLY B 1 19 ? -6.891 14.094 -6.016 1 90 19 GLY B C 1
ATOM 766 O O . GLY B 1 19 ? -6.695 15.125 -6.656 1 90 19 GLY B O 1
ATOM 767 N N . HIS B 1 20 ? -7.051 14.047 -4.777 1 92.75 20 HIS B N 1
ATOM 768 C CA . HIS B 1 20 ? -6.715 15.18 -3.926 1 92.75 20 HIS B CA 1
ATOM 769 C C . HIS B 1 20 ? -5.918 14.734 -2.705 1 92.75 20 HIS B C 1
ATOM 771 O O . HIS B 1 20 ? -5.934 13.555 -2.346 1 92.75 20 HIS B O 1
ATOM 777 N N . VAL B 1 21 ? -5.184 15.68 -2.223 1 95.62 21 VAL B N 1
ATOM 778 C CA . VAL B 1 21 ? -4.332 15.461 -1.06 1 95.62 21 VAL B CA 1
ATOM 779 C C . VAL B 1 21 ? -4.719 16.438 0.056 1 95.62 21 VAL B C 1
ATOM 781 O O . VAL B 1 21 ? -4.996 17.609 -0.202 1 95.62 21 VAL B O 1
ATOM 784 N N . GLY B 1 22 ? -4.824 15.938 1.259 1 93.69 22 GLY B N 1
ATOM 785 C CA . GLY B 1 22 ? -5.059 16.781 2.416 1 93.69 22 GLY B CA 1
ATOM 786 C C . GLY B 1 22 ? -4.102 16.516 3.562 1 93.69 22 GLY B C 1
ATOM 787 O O . GLY B 1 22 ? -3.576 15.406 3.686 1 93.69 22 GLY B O 1
ATOM 788 N N . VAL B 1 23 ? -3.822 17.516 4.355 1 93.38 23 VAL B N 1
ATOM 789 C CA . VAL B 1 23 ? -3.045 17.359 5.578 1 93.38 23 VAL B CA 1
ATOM 790 C C . VAL B 1 23 ? -3.971 16.984 6.734 1 93.38 23 VAL B C 1
ATOM 792 O O . VAL B 1 23 ? -5.02 17.609 6.922 1 93.38 23 VAL B O 1
ATOM 795 N N . ARG B 1 24 ? -3.562 15.891 7.438 1 87 24 ARG B N 1
ATOM 796 C CA . ARG B 1 24 ? -4.352 15.438 8.578 1 87 24 ARG B CA 1
ATOM 797 C C . ARG B 1 24 ? -3.451 14.938 9.703 1 87 24 ARG B C 1
ATOM 799 O O . ARG B 1 24 ? -2.629 14.047 9.5 1 87 24 ARG B O 1
ATOM 806 N N . ASP B 1 25 ? -3.703 15.438 10.922 1 87.56 25 ASP B N 1
ATOM 807 C CA . ASP B 1 25 ? -3.025 14.984 12.141 1 87.56 25 ASP B CA 1
ATOM 808 C C . ASP B 1 25 ? -1.515 14.906 11.922 1 87.56 25 ASP B C 1
ATOM 810 O O . ASP B 1 25 ? -0.885 13.906 12.273 1 87.56 25 ASP B O 1
ATOM 814 N N . GLY B 1 26 ? -0.883 15.945 11.25 1 86.62 26 GLY B N 1
ATOM 815 C CA . GLY B 1 26 ? 0.557 15.984 11.047 1 86.62 26 GLY B CA 1
ATOM 816 C C . GLY B 1 26 ? 1.035 15.031 9.969 1 86.62 26 GLY B C 1
ATOM 817 O O . GLY B 1 26 ? 2.236 14.789 9.836 1 86.62 26 GLY B O 1
ATOM 818 N N . GLY B 1 27 ? 0.098 14.453 9.289 1 94.44 27 GLY B N 1
ATOM 819 C CA . GLY B 1 27 ? 0.387 13.602 8.148 1 94.44 27 GLY B CA 1
ATOM 820 C C . GLY B 1 27 ? -0.356 14.016 6.895 1 94.44 27 GLY B C 1
ATOM 821 O O . GLY B 1 27 ? -0.682 15.195 6.719 1 94.44 27 GLY B O 1
ATOM 822 N N . ILE B 1 28 ? -0.384 13.078 5.934 1 96.5 28 ILE B N 1
ATOM 823 C CA . ILE B 1 28 ? -1.109 13.367 4.699 1 96.5 28 ILE B CA 1
ATOM 824 C C . ILE B 1 28 ? -2.047 12.203 4.371 1 96.5 28 ILE B C 1
ATOM 826 O O . ILE B 1 28 ? -1.76 11.055 4.703 1 96.5 28 ILE B O 1
ATOM 830 N N . GLU B 1 29 ? -3.168 12.594 3.859 1 95.94 29 GLU B N 1
ATOM 831 C CA . GLU B 1 29 ? -4.109 11.617 3.318 1 95.94 29 GLU B CA 1
ATOM 832 C C . GLU B 1 29 ? -4.438 11.922 1.858 1 95.94 29 GLU B C 1
ATOM 834 O O . GLU B 1 29 ? -4.688 13.07 1.5 1 95.94 29 GLU B O 1
ATOM 839 N N . ILE B 1 30 ? -4.359 10.906 1.009 1 96 30 ILE B N 1
ATOM 840 C CA . ILE B 1 30 ? -4.555 11.023 -0.432 1 96 30 ILE B CA 1
ATOM 841 C C . ILE B 1 30 ? -5.805 10.25 -0.85 1 96 30 ILE B C 1
ATOM 843 O O . ILE B 1 30 ? -5.996 9.102 -0.438 1 96 30 ILE B O 1
ATOM 847 N N . HIS B 1 31 ? -6.676 10.836 -1.555 1 93.94 31 HIS B N 1
ATOM 848 C CA . HIS B 1 31 ? -7.824 10.18 -2.176 1 93.94 31 HIS B CA 1
ATOM 849 C C . HIS B 1 31 ? -7.695 10.172 -3.695 1 93.94 31 HIS B C 1
ATOM 851 O O . HIS B 1 31 ? -7.531 11.219 -4.316 1 93.94 31 HIS B O 1
ATOM 857 N N . ILE B 1 32 ? -7.66 8.961 -4.195 1 94.19 32 ILE B N 1
ATOM 858 C CA . ILE B 1 32 ? -7.422 8.781 -5.621 1 94.19 32 ILE B CA 1
ATOM 859 C C . ILE B 1 32 ? -8.602 8.039 -6.254 1 94.19 32 ILE B C 1
ATOM 861 O O . ILE B 1 32 ? -9.008 6.98 -5.777 1 94.19 32 ILE B O 1
ATOM 865 N N . HIS B 1 33 ? -9.117 8.648 -7.359 1 88.56 33 HIS B N 1
ATOM 866 C CA . HIS B 1 33 ? -10.125 7.945 -8.148 1 88.56 33 HIS B CA 1
ATOM 867 C C . HIS B 1 33 ? -9.477 7 -9.156 1 88.56 33 HIS B C 1
ATOM 869 O O . HIS B 1 33 ? -8.461 7.34 -9.766 1 88.56 33 HIS B O 1
ATOM 875 N N . GLY B 1 34 ? -10.023 5.766 -9.352 1 82.81 34 GLY B N 1
ATOM 876 C CA . GLY B 1 34 ? -9.523 4.801 -10.312 1 82.81 34 GLY B CA 1
ATOM 877 C C . GLY B 1 34 ? -8.383 3.955 -9.781 1 82.81 34 GLY B C 1
ATOM 878 O O . GLY B 1 34 ? -8.477 2.727 -9.742 1 82.81 34 GLY B O 1
ATOM 879 N N . GLY B 1 35 ? -7.203 4.562 -9.391 1 91.06 35 GLY B N 1
ATOM 880 C CA . GLY B 1 35 ? -6.07 3.803 -8.883 1 91.06 35 GLY B CA 1
ATOM 881 C C . GLY B 1 35 ? -4.734 4.438 -9.211 1 91.06 35 GLY B C 1
ATOM 882 O O . GLY B 1 35 ? -4.68 5.578 -9.68 1 91.06 35 GLY B O 1
ATOM 883 N N . LEU B 1 36 ? -3.689 3.688 -8.797 1 93.94 36 LEU B N 1
ATOM 884 C CA . LEU B 1 36 ? -2.307 4.109 -8.992 1 93.94 36 LEU B CA 1
ATOM 885 C C . LEU B 1 36 ? -1.48 2.988 -9.617 1 93.94 36 LEU B C 1
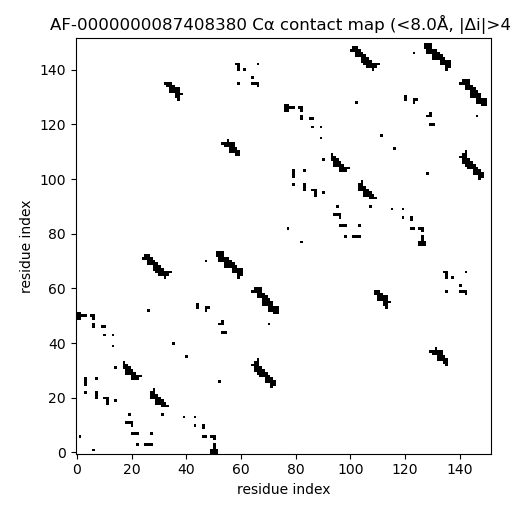ATOM 887 O O . LEU B 1 36 ? -1.661 1.816 -9.273 1 93.94 36 LEU B O 1
ATOM 891 N N . SER B 1 37 ? -0.579 3.477 -10.5 1 94.25 37 SER B N 1
ATOM 892 C CA . SER B 1 37 ? 0.436 2.52 -10.93 1 94.25 37 SER B CA 1
ATOM 893 C C . SER B 1 37 ? 1.476 2.289 -9.844 1 94.25 37 SER B C 1
ATOM 895 O O . SER B 1 37 ? 1.614 3.105 -8.93 1 94.25 37 SER B O 1
ATOM 897 N N . GLY B 1 38 ? 2.189 1.191 -9.969 1 94.62 38 GLY B N 1
ATOM 898 C CA . GLY B 1 38 ? 3.279 0.935 -9.039 1 94.62 38 GLY B CA 1
ATOM 899 C C . GLY B 1 38 ? 4.301 2.055 -8.992 1 94.62 38 GLY B C 1
ATOM 900 O O . GLY B 1 38 ? 4.801 2.404 -7.922 1 94.62 38 GLY B O 1
ATOM 901 N N . GLN B 1 39 ? 4.586 2.602 -10.148 1 94.25 39 GLN B N 1
ATOM 902 C CA . GLN B 1 39 ? 5.562 3.686 -10.219 1 94.25 39 GLN B CA 1
ATOM 903 C C . GLN B 1 39 ? 5.051 4.934 -9.5 1 94.25 39 GLN B C 1
ATOM 905 O O . GLN B 1 39 ? 5.797 5.57 -8.75 1 94.25 39 GLN B O 1
ATOM 910 N N . GLU B 1 40 ? 3.834 5.273 -9.742 1 94.75 40 GLU B N 1
ATOM 911 C CA . GLU B 1 40 ? 3.256 6.426 -9.062 1 94.75 40 GLU B CA 1
ATOM 912 C C . GLU B 1 40 ? 3.27 6.23 -7.547 1 94.75 40 GLU B C 1
ATOM 914 O O . GLU B 1 40 ? 3.602 7.156 -6.801 1 94.75 40 GLU B O 1
ATOM 919 N N . PHE B 1 41 ? 2.965 5.039 -7.086 1 96.38 41 PHE B N 1
ATOM 920 C CA . PHE B 1 41 ? 2.938 4.746 -5.656 1 96.38 41 PHE B CA 1
ATOM 921 C C . PHE B 1 41 ? 4.324 4.895 -5.047 1 96.38 41 PHE B C 1
ATOM 923 O O . PHE B 1 41 ? 4.473 5.445 -3.953 1 96.38 41 PHE B O 1
ATOM 930 N N . ARG B 1 42 ? 5.289 4.473 -5.742 1 96.31 42 ARG B N 1
ATOM 931 C CA . ARG B 1 42 ? 6.656 4.566 -5.238 1 96.31 42 ARG B CA 1
ATOM 932 C C . ARG B 1 42 ? 7.102 6.02 -5.133 1 96.31 42 ARG B C 1
ATOM 934 O O . ARG B 1 42 ? 7.777 6.398 -4.172 1 96.31 42 ARG B O 1
ATOM 941 N N . GLU B 1 43 ? 6.742 6.781 -6.09 1 96.56 43 GLU B N 1
ATOM 942 C CA . GLU B 1 43 ? 7.09 8.195 -6.043 1 96.56 43 GLU B CA 1
ATOM 943 C C . GLU B 1 43 ? 6.418 8.891 -4.863 1 96.56 43 GLU B C 1
ATOM 945 O O . GLU B 1 43 ? 7.039 9.711 -4.184 1 96.56 43 GLU B O 1
ATOM 950 N N . ILE B 1 44 ? 5.145 8.5 -4.707 1 97.31 44 ILE B N 1
ATOM 951 C CA . ILE B 1 44 ? 4.395 9.078 -3.598 1 97.31 44 ILE B CA 1
ATOM 952 C C . ILE B 1 44 ? 5.039 8.68 -2.273 1 97.31 44 ILE B C 1
ATOM 954 O O . ILE B 1 44 ? 5.27 9.523 -1.406 1 97.31 44 ILE B O 1
ATOM 958 N N . GLU B 1 45 ? 5.301 7.418 -2.104 1 97 45 GLU B N 1
ATOM 959 C CA . GLU B 1 45 ? 5.891 6.918 -0.863 1 97 45 GLU B CA 1
ATOM 960 C C . GLU B 1 45 ? 7.246 7.57 -0.597 1 97 45 GLU B C 1
ATOM 962 O O . GLU B 1 45 ? 7.547 7.945 0.539 1 97 45 GLU B O 1
ATOM 967 N N . ASN B 1 46 ? 8.039 7.688 -1.632 1 96.94 46 ASN B N 1
ATOM 968 C CA . ASN B 1 46 ? 9.344 8.328 -1.498 1 96.94 46 ASN B CA 1
ATOM 969 C C . ASN B 1 46 ? 9.211 9.781 -1.057 1 96.94 46 ASN B C 1
ATOM 971 O O . ASN B 1 46 ? 10 10.258 -0.235 1 96.94 46 ASN B O 1
ATOM 975 N N . THR B 1 47 ? 8.312 10.438 -1.687 1 97.5 47 THR B N 1
ATOM 976 C CA . THR B 1 47 ? 8.086 11.836 -1.322 1 97.5 47 THR B CA 1
ATOM 977 C C . THR B 1 47 ? 7.66 11.953 0.139 1 97.5 47 THR B C 1
ATOM 979 O O . THR B 1 47 ? 8.156 12.812 0.869 1 97.5 47 THR B O 1
ATOM 982 N N . ALA B 1 48 ? 6.695 11.07 0.598 1 97.31 48 ALA B N 1
ATOM 983 C CA . ALA B 1 48 ? 6.254 11.07 1.99 1 97.31 48 ALA B CA 1
ATOM 984 C C . ALA B 1 48 ? 7.422 10.812 2.938 1 97.31 48 ALA B C 1
ATOM 986 O O . ALA B 1 48 ? 7.555 11.477 3.965 1 97.31 48 ALA B O 1
ATOM 987 N N . TRP B 1 49 ? 8.25 9.906 2.566 1 96.25 49 TRP B N 1
ATOM 988 C CA . TRP B 1 49 ? 9.398 9.531 3.389 1 96.25 49 TRP B CA 1
ATOM 989 C C . TRP B 1 49 ? 10.359 10.703 3.545 1 96.25 49 TRP B C 1
ATOM 991 O O . TRP B 1 49 ? 10.945 10.898 4.617 1 96.25 49 TRP B O 1
ATOM 1001 N N . LYS B 1 50 ? 10.531 11.438 2.531 1 96.75 50 LYS B N 1
ATOM 1002 C CA . LYS B 1 50 ? 11.398 12.602 2.582 1 96.75 50 LYS B CA 1
ATOM 1003 C C . LYS B 1 50 ? 10.859 13.648 3.555 1 96.75 50 LYS B C 1
ATOM 1005 O O . LYS B 1 50 ? 11.609 14.508 4.027 1 96.75 50 LYS B O 1
ATOM 1010 N N . GLY B 1 51 ? 9.555 13.617 3.74 1 95.69 51 GLY B N 1
ATOM 1011 C CA . GLY B 1 51 ? 8.969 14.508 4.73 1 95.69 51 GLY B CA 1
ATOM 1012 C C . GLY B 1 51 ? 8.891 13.891 6.113 1 95.69 51 GLY B C 1
ATOM 1013 O O . GLY B 1 51 ? 8.281 14.461 7.023 1 95.69 51 GLY B O 1
ATOM 1014 N N . GLY B 1 52 ? 9.469 12.664 6.258 1 95.12 52 GLY B N 1
ATOM 1015 C CA . GLY B 1 52 ? 9.484 11.984 7.539 1 95.12 52 GLY B CA 1
ATOM 1016 C C . GLY B 1 52 ? 8.211 11.211 7.824 1 95.12 52 GLY B C 1
ATOM 1017 O O . GLY B 1 52 ? 7.898 10.93 8.984 1 95.12 52 GLY B O 1
ATOM 1018 N N . LEU B 1 53 ? 7.426 10.953 6.816 1 96.69 53 LEU B N 1
ATOM 1019 C CA . LEU B 1 53 ? 6.172 10.227 6.988 1 96.69 53 LEU B CA 1
ATOM 1020 C C . LEU B 1 53 ? 6.305 8.781 6.52 1 96.69 53 LEU B C 1
ATOM 1022 O O . LEU B 1 53 ? 7.121 8.484 5.641 1 96.69 53 LEU B O 1
ATOM 1026 N N . VAL B 1 54 ? 5.488 7.922 7.164 1 96.62 54 VAL B N 1
ATOM 1027 C CA . VAL B 1 54 ? 5.457 6.516 6.773 1 96.62 54 VAL B CA 1
ATOM 1028 C C . VAL B 1 54 ? 4.02 6.098 6.469 1 96.62 54 VAL B C 1
ATOM 1030 O O . VAL B 1 54 ? 3.068 6.707 6.965 1 96.62 54 VAL B O 1
ATOM 1033 N N . LEU B 1 55 ? 3.898 5.102 5.66 1 97.19 55 LEU B N 1
ATOM 1034 C CA .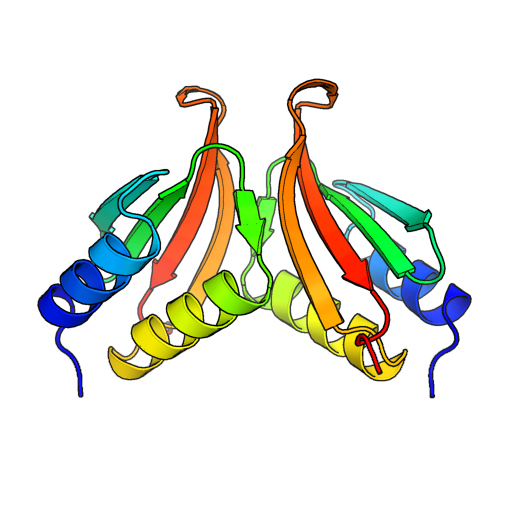 LEU B 1 55 ? 2.576 4.582 5.328 1 97.19 55 LEU B CA 1
ATOM 1035 C C . LEU B 1 55 ? 1.864 4.07 6.574 1 97.19 55 LEU B C 1
ATOM 1037 O O . LEU B 1 55 ? 2.4 3.23 7.301 1 97.19 55 LEU B O 1
ATOM 1041 N N . ASP B 1 56 ? 0.714 4.609 6.809 1 96.56 56 ASP B N 1
ATOM 1042 C CA . ASP B 1 56 ? -0.095 4.199 7.953 1 96.56 56 ASP B CA 1
ATOM 1043 C C . ASP B 1 56 ? -1.188 3.221 7.531 1 96.56 56 ASP B C 1
ATOM 1045 O O . ASP B 1 56 ? -1.347 2.16 8.141 1 96.56 56 ASP B O 1
ATOM 1049 N N . ARG B 1 57 ? -1.88 3.689 6.504 1 95.12 57 ARG B N 1
ATOM 1050 C CA . ARG B 1 57 ? -3.012 2.869 6.086 1 95.12 57 ARG B CA 1
ATOM 1051 C C . ARG B 1 57 ? -3.324 3.084 4.609 1 95.12 57 ARG B C 1
ATOM 1053 O O . ARG B 1 57 ? -3.156 4.188 4.086 1 95.12 57 ARG B O 1
ATOM 1060 N N . ILE B 1 58 ? -3.768 2.045 3.965 1 95.06 58 ILE B N 1
ATOM 1061 C CA . ILE B 1 58 ? -4.379 2.082 2.641 1 95.06 58 ILE B CA 1
ATOM 1062 C C . ILE B 1 58 ? -5.762 1.434 2.693 1 95.06 58 ILE B C 1
ATOM 1064 O O . ILE B 1 58 ? -5.914 0.322 3.205 1 95.06 58 ILE B O 1
ATOM 1068 N N . TYR B 1 59 ? -6.754 2.182 2.24 1 89.5 59 TYR B N 1
ATOM 1069 C CA . TYR B 1 59 ? -8.094 1.612 2.359 1 89.5 59 TYR B CA 1
ATOM 1070 C C . TYR B 1 59 ? -9.039 2.23 1.337 1 89.5 59 TYR B C 1
ATOM 1072 O O . TYR B 1 59 ? -8.672 3.168 0.627 1 89.5 59 TYR B O 1
ATOM 1080 N N . TYR B 1 60 ? -10.125 1.615 1.204 1 84 60 TYR B N 1
ATOM 1081 C CA . TYR B 1 60 ? -11.195 2.156 0.375 1 84 60 TYR B CA 1
ATOM 1082 C C . TYR B 1 60 ? -12.117 3.051 1.192 1 84 60 TYR B C 1
ATOM 1084 O O . TYR B 1 60 ? -12.609 2.645 2.248 1 84 60 TYR B O 1
ATOM 1092 N N . HIS B 1 61 ? -12.227 4.25 0.567 1 81.75 61 HIS B N 1
ATOM 1093 C CA . HIS B 1 61 ? -13.18 5.176 1.172 1 81.75 61 HIS B CA 1
ATOM 1094 C C . HIS B 1 61 ? -14.523 5.129 0.451 1 81.75 61 HIS B C 1
ATOM 1096 O O . HIS B 1 61 ? -14.711 5.797 -0.571 1 81.75 61 HIS B O 1
ATOM 1102 N N . ARG B 1 62 ? -15.523 4.457 0.967 1 79.06 62 ARG B N 1
ATOM 1103 C CA . ARG B 1 62 ? -16.781 4.121 0.317 1 79.06 62 ARG B CA 1
ATOM 1104 C C . ARG B 1 62 ? -17.578 5.379 -0.036 1 79.06 62 ARG B C 1
ATOM 1106 O O . ARG B 1 62 ? -18.156 5.473 -1.123 1 79.06 62 ARG B O 1
ATOM 1113 N N . ASN B 1 63 ? -17.484 6.277 0.844 1 80 63 ASN B N 1
ATOM 1114 C CA . ASN B 1 63 ? -18.312 7.461 0.653 1 80 63 ASN B CA 1
ATOM 1115 C C . ASN B 1 63 ? -17.844 8.281 -0.546 1 80 63 ASN B C 1
ATOM 1117 O O . ASN B 1 63 ? -18.672 8.891 -1.242 1 80 63 ASN B O 1
ATOM 1121 N N . SER B 1 64 ? -16.531 8.25 -0.849 1 78.38 64 SER B N 1
ATOM 1122 C CA . SER B 1 64 ? -16.016 9.055 -1.949 1 78.38 64 SER B CA 1
ATOM 1123 C C . SER B 1 64 ? -15.633 8.18 -3.141 1 78.38 64 SER B C 1
ATOM 1125 O O . SER B 1 64 ? -15.148 8.688 -4.152 1 78.38 64 SER B O 1
ATOM 1127 N N . ASP B 1 65 ? -15.844 6.871 -2.996 1 81.88 65 ASP B N 1
ATOM 1128 C CA . ASP B 1 65 ? -15.477 5.938 -4.055 1 81.88 65 ASP B CA 1
ATOM 1129 C C . ASP B 1 65 ? -14.023 6.145 -4.484 1 81.88 65 ASP B C 1
ATOM 1131 O O . ASP B 1 65 ? -13.742 6.32 -5.672 1 81.88 65 ASP B O 1
ATOM 1135 N N . SER B 1 66 ? -13.164 6.309 -3.457 1 87.44 66 SER B N 1
ATOM 1136 C CA . SER B 1 66 ? -11.766 6.59 -3.756 1 87.44 66 SER B CA 1
ATOM 1137 C C . SER B 1 66 ? -10.836 5.652 -2.994 1 87.44 66 SER B C 1
ATOM 1139 O O . SER B 1 66 ? -11.203 5.133 -1.938 1 87.44 66 SER B O 1
ATOM 1141 N N . LEU B 1 67 ? -9.695 5.363 -3.66 1 91.62 67 LEU B N 1
ATOM 1142 C CA . LEU B 1 67 ? -8.555 4.809 -2.939 1 91.62 67 LEU B CA 1
ATOM 1143 C C . LEU B 1 67 ? -7.965 5.836 -1.979 1 91.62 67 LEU B C 1
ATOM 1145 O O . LEU B 1 67 ? -7.641 6.957 -2.385 1 91.62 67 LEU B O 1
ATOM 1149 N N . ALA B 1 68 ? -7.93 5.406 -0.708 1 93.88 68 ALA B N 1
ATOM 1150 C CA . ALA B 1 68 ? -7.355 6.301 0.294 1 93.88 68 ALA B CA 1
ATOM 1151 C C . ALA B 1 68 ? -6.016 5.773 0.8 1 93.88 68 ALA B C 1
ATOM 1153 O O . ALA B 1 68 ? -5.879 4.578 1.082 1 93.88 68 ALA B O 1
ATOM 1154 N N . ILE B 1 69 ? -5.023 6.641 0.855 1 96.44 69 ILE B N 1
ATOM 1155 C CA . ILE B 1 69 ? -3.699 6.344 1.386 1 96.44 69 ILE B CA 1
ATOM 1156 C C . ILE B 1 69 ? -3.332 7.367 2.459 1 96.44 69 ILE B C 1
ATOM 1158 O O . ILE B 1 69 ? -3.34 8.57 2.203 1 96.44 69 ILE B O 1
ATOM 1162 N N . ARG B 1 70 ? -2.969 6.848 3.656 1 96.56 70 ARG B N 1
ATOM 1163 C CA . ARG B 1 70 ? -2.623 7.73 4.762 1 96.56 70 ARG B CA 1
ATOM 1164 C C . ARG B 1 70 ? -1.172 7.535 5.191 1 96.56 70 ARG B C 1
ATOM 1166 O O . ARG B 1 70 ? -0.719 6.402 5.363 1 96.56 70 ARG B O 1
ATOM 1173 N N . PHE B 1 71 ? -0.479 8.641 5.23 1 97.69 71 PHE B N 1
ATOM 1174 C CA . PHE B 1 71 ? 0.87 8.672 5.781 1 97.69 71 PHE B CA 1
ATOM 1175 C C . PHE B 1 71 ? 0.903 9.477 7.078 1 97.69 71 PHE B C 1
ATOM 1177 O O . PHE B 1 71 ? 0.247 10.516 7.191 1 97.69 71 PHE B O 1
ATOM 1184 N N . ARG B 1 72 ? 1.688 8.977 8.016 1 96.75 72 ARG B N 1
ATOM 1185 C CA . ARG B 1 72 ? 1.812 9.664 9.297 1 96.75 72 ARG B CA 1
ATOM 1186 C C . ARG B 1 72 ? 3.248 9.617 9.805 1 96.75 72 ARG B C 1
ATOM 1188 O O . ARG B 1 72 ? 4.074 8.859 9.289 1 96.75 72 ARG B O 1
ATOM 1195 N N . LYS B 1 73 ? 3.475 10.5 10.75 1 94.75 73 LYS B N 1
ATOM 1196 C CA . LYS B 1 73 ? 4.75 10.391 11.445 1 94.75 73 LYS B CA 1
ATOM 1197 C C . LYS B 1 73 ? 4.848 9.07 12.211 1 94.75 73 LYS B C 1
ATOM 1199 O O . LYS B 1 73 ? 3.867 8.617 12.805 1 94.75 73 LYS B O 1
ATOM 1204 N N . PR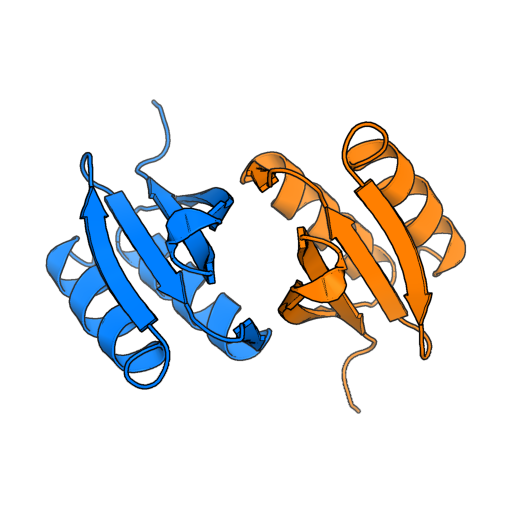O B 1 74 ? 6.027 8.453 12.117 1 89.75 74 PRO B N 1
ATOM 1205 C CA . PRO B 1 74 ? 6.16 7.207 12.883 1 89.75 74 PRO B CA 1
ATOM 1206 C C . PRO B 1 74 ? 5.906 7.402 14.375 1 89.75 74 PRO B C 1
ATOM 1208 O O . PRO B 1 74 ? 6.207 8.469 14.922 1 89.75 74 PRO B O 1
ATOM 1211 N N . ARG B 1 75 ? 5.145 6.531 14.906 1 78.88 75 ARG B N 1
ATOM 1212 C CA . ARG B 1 75 ? 4.938 6.609 16.344 1 78.88 75 ARG B CA 1
ATOM 1213 C C . ARG B 1 75 ? 6.25 6.418 17.094 1 78.88 75 ARG B C 1
ATOM 1215 O O . ARG B 1 75 ? 7.102 5.629 16.688 1 78.88 75 ARG B O 1
ATOM 1222 N N . GLU B 1 76 ? 6.691 7.379 18 1 62.66 76 GLU B N 1
ATOM 1223 C CA . GLU B 1 76 ? 7.844 7.238 18.875 1 62.66 76 GLU B CA 1
ATOM 1224 C C . GLU B 1 76 ? 7.719 5.988 19.75 1 62.66 76 GLU B C 1
ATOM 1226 O O . GLU B 1 76 ? 6.609 5.539 20.047 1 62.66 76 GLU B O 1
#

Secondary structure (DSSP, 8-state):
---HHHHHHHHHHHTTTTEEEEEETTEEEEEESSEEEHHHHHHHHHHHHHTT-EEEEEEEEGGGTEEEEEEEPPP-/---HHHHHHHHHHHTTTTEEEEEETTEEEEEESSEEEHHHHHHHHHHHHHTT-EEEEEEEETTTTEEEEEEEPPP-

Nearest PDB structures (foldseek):
  7mwr-assembly1_B  TM=5.138E-01  e=1.790E-02  synthetic construct
  6mrs-assembly1_A  TM=4.756E-01  e=1.035E-02  synthetic construct
  8ure-assembly1_G  TM=6.127E-01  e=9.949E-01  synthetic construct
  8g4s-assembly1_Y  TM=4.669E-01  e=5.147E+00  Giardia duodenalis assemblage A
  7mwr-assembly1_B  TM=5.138E-01  e=1.790E-02  synthetic construct

Sequence (152 aa):
MYSIRDVQDIITHIVSTKGHVGVRDGGIEIHIHGGLSGQEFREIENTAWKGGLVLDRIYYHRNSDSLAIRFRKPREMYSIRDVQDIITHIVSTKGHVGVRDGGIEIHIHGGLSGQEFREIENTAWKGGLVLDRIYYHRNSDSLAIRFRKPRE

pLDDT: mean 91.99, std 6.29, range [61.38, 97.69]

Organism: NCBI:txid2598455